Protein AF-A0A1F6FN64-F1 (afdb_monomer)

Secondary structure (DSSP, 8-state):
--S---------PPPHHHHHHHHHHHHS--SHHHHHHHHHHT-HHHHHHHHHHHHHTGGG-HHHHTTHHHHHHHHHHHHHHHHHHHHHS--SHHHHHHHHHTT-HHHHHHHHHHHHHTGGG-TTS-HHHHHHHHHHHHHHT-

Sequence (142 aa):
MSEKEQKENIENTPTKETARQELKEKFGIEDTSAFRVALQSGDIDKCEKWLQYIINNKEQFPQYQSTWDNWLKDRKQEISQQELFKKFGMRKTADFCQTLEKGKVKEAKEWLQYILDNRDQFPQYNDNWFKDRQRELEQAQK

Structure (mmCIF, N/CA/C/O backbone):
data_AF-A0A1F6FN64-F1
#
_entry.id   AF-A0A1F6FN64-F1
#
loop_
_atom_site.group_PDB
_atom_site.id
_atom_site.type_symbol
_atom_site.label_atom_id
_atom_site.label_alt_id
_atom_site.label_comp_id
_atom_site.label_asym_id
_atom_site.label_entity_id
_atom_site.label_seq_id
_atom_site.pdbx_PDB_ins_code
_atom_site.Cartn_x
_atom_site.Cartn_y
_atom_site.Cartn_z
_atom_site.occupancy
_atom_site.B_iso_or_equiv
_atom_site.auth_seq_id
_atom_site.auth_comp_id
_atom_site.auth_asym_id
_atom_site.auth_atom_id
_atom_site.pdbx_PDB_model_num
ATOM 1 N N . MET A 1 1 ? 17.230 -9.293 -58.372 1.00 48.81 1 MET A N 1
ATOM 2 C CA . MET A 1 1 ? 16.711 -10.067 -57.228 1.00 48.81 1 MET A CA 1
ATOM 3 C C . MET A 1 1 ? 17.917 -10.482 -56.411 1.00 48.81 1 MET A C 1
ATOM 5 O O . MET A 1 1 ? 18.706 -11.266 -56.917 1.00 48.81 1 MET A O 1
ATOM 9 N N . SER A 1 2 ? 18.138 -9.858 -55.253 1.00 44.94 2 SER A N 1
ATOM 10 C CA . SER A 1 2 ? 19.302 -10.136 -54.405 1.00 44.94 2 SER A CA 1
ATOM 11 C C . SER A 1 2 ? 18.839 -10.587 -53.030 1.00 44.94 2 SER A C 1
ATOM 13 O O . SER A 1 2 ? 18.085 -9.891 -52.359 1.00 44.94 2 SER A O 1
ATOM 15 N N . GLU A 1 3 ? 19.324 -11.765 -52.659 1.00 47.34 3 GLU A N 1
ATOM 16 C CA . GLU A 1 3 ? 19.180 -12.467 -51.387 1.00 47.34 3 GLU A CA 1
ATOM 17 C C . GLU A 1 3 ? 19.749 -11.654 -50.211 1.00 47.34 3 GLU A C 1
ATOM 19 O O . GLU A 1 3 ? 20.854 -11.911 -49.736 1.00 47.34 3 GLU A O 1
ATOM 24 N N . LYS A 1 4 ? 19.016 -10.642 -49.736 1.00 47.38 4 LYS A N 1
ATOM 25 C CA . LYS A 1 4 ? 19.332 -9.947 -48.471 1.00 47.38 4 LYS A CA 1
ATOM 26 C C . LYS A 1 4 ? 18.136 -9.736 -47.544 1.00 47.38 4 LYS A C 1
ATOM 28 O O . LYS A 1 4 ? 18.256 -9.036 -46.548 1.00 47.38 4 LYS A O 1
ATOM 33 N N . GLU A 1 5 ? 17.011 -10.387 -47.811 1.00 46.00 5 GLU A N 1
ATOM 34 C CA . GLU A 1 5 ? 15.901 -10.479 -46.861 1.00 46.00 5 GLU A CA 1
ATOM 35 C C . GLU A 1 5 ? 15.938 -11.838 -46.174 1.00 46.00 5 GLU A C 1
ATOM 37 O O . GLU A 1 5 ? 15.170 -12.735 -46.503 1.00 46.00 5 GLU A O 1
ATOM 42 N N . GLN A 1 6 ? 16.870 -12.016 -45.239 1.00 45.84 6 GLN A N 1
ATOM 43 C CA . GLN A 1 6 ? 16.718 -13.024 -44.195 1.00 45.84 6 GLN A CA 1
ATOM 44 C C . GLN A 1 6 ? 17.687 -12.765 -43.038 1.00 45.84 6 GLN A C 1
ATOM 46 O O . GLN A 1 6 ? 18.901 -12.822 -43.214 1.00 45.84 6 GLN A O 1
ATOM 51 N N . LYS A 1 7 ? 17.081 -12.619 -41.849 1.00 46.41 7 LYS A N 1
ATOM 52 C CA . LYS A 1 7 ? 17.641 -12.721 -40.489 1.00 46.41 7 LYS A CA 1
ATOM 53 C C . LYS A 1 7 ? 18.155 -11.431 -39.848 1.00 46.41 7 LYS A C 1
ATOM 55 O O . LYS A 1 7 ? 19.349 -11.196 -39.801 1.00 46.41 7 LYS A O 1
ATOM 60 N N . GLU A 1 8 ? 17.237 -10.728 -39.190 1.00 40.59 8 GLU A N 1
ATOM 61 C CA . GLU A 1 8 ? 17.458 -10.214 -37.829 1.00 40.59 8 GLU A CA 1
ATOM 62 C C . GLU A 1 8 ? 16.106 -10.163 -37.098 1.00 40.59 8 GLU A C 1
ATOM 64 O O . GLU A 1 8 ? 15.547 -9.117 -36.798 1.00 40.59 8 GLU A O 1
ATOM 69 N N . ASN A 1 9 ? 15.538 -11.343 -36.834 1.00 43.59 9 ASN A N 1
ATOM 70 C CA . ASN A 1 9 ? 14.594 -11.491 -35.731 1.00 43.59 9 ASN A CA 1
ATOM 71 C C . ASN A 1 9 ? 15.455 -11.753 -34.488 1.00 43.59 9 ASN A C 1
ATOM 73 O O . ASN A 1 9 ? 15.619 -12.897 -34.067 1.00 43.59 9 ASN A O 1
ATOM 77 N N . ILE A 1 10 ? 16.141 -10.715 -34.000 1.00 51.50 10 ILE A N 1
ATOM 78 C CA . ILE A 1 10 ? 16.761 -10.773 -32.677 1.00 51.50 10 ILE A CA 1
ATOM 79 C C . ILE A 1 10 ? 15.576 -10.810 -31.719 1.00 51.50 10 ILE A C 1
ATOM 81 O O . ILE A 1 10 ? 14.836 -9.832 -31.622 1.00 51.50 10 ILE A O 1
ATOM 85 N N . GLU A 1 11 ? 15.373 -11.937 -31.040 1.00 50.78 11 GLU A N 1
ATOM 86 C CA . GLU A 1 11 ? 14.617 -11.975 -29.791 1.00 50.78 11 GLU A CA 1
ATOM 87 C C . GLU A 1 11 ? 15.306 -11.009 -28.814 1.00 50.78 11 GLU A C 1
ATOM 89 O O . GLU A 1 11 ? 16.151 -11.393 -28.006 1.00 50.78 11 GLU A O 1
ATOM 94 N N . ASN A 1 12 ? 14.998 -9.715 -28.938 1.00 56.34 12 ASN A N 1
ATOM 95 C CA . ASN A 1 12 ? 15.432 -8.660 -28.037 1.00 56.34 12 ASN A CA 1
ATOM 96 C C . ASN A 1 12 ? 14.658 -8.855 -26.738 1.00 56.34 12 ASN A C 1
ATOM 98 O O . ASN A 1 12 ? 13.684 -8.161 -26.451 1.00 56.34 12 ASN A O 1
ATOM 102 N N . THR A 1 13 ? 15.072 -9.863 -25.975 1.00 62.22 13 THR A N 1
ATOM 103 C CA . THR A 1 13 ? 14.594 -10.067 -24.615 1.00 62.22 13 THR A CA 1
ATOM 104 C C . THR A 1 13 ? 14.909 -8.773 -23.865 1.00 62.22 13 THR A C 1
ATOM 106 O O . THR A 1 13 ? 16.085 -8.395 -23.809 1.00 62.22 13 THR A O 1
ATOM 109 N N . PRO A 1 14 ? 13.904 -8.044 -23.348 1.00 72.75 14 PRO A N 1
ATOM 110 C CA . PRO A 1 14 ? 14.133 -6.747 -22.728 1.00 72.75 14 PRO A CA 1
ATOM 111 C C . PRO A 1 14 ? 15.167 -6.881 -21.617 1.00 72.75 14 PRO A C 1
ATOM 113 O O . PRO A 1 14 ? 15.052 -7.738 -20.742 1.00 72.75 14 PRO A O 1
ATOM 116 N N . THR A 1 15 ? 16.207 -6.054 -21.650 1.00 87.62 15 THR A N 1
ATOM 117 C CA . THR A 1 15 ? 17.192 -6.036 -20.569 1.00 87.62 15 THR A CA 1
ATOM 118 C C . THR A 1 15 ? 16.604 -5.323 -19.351 1.00 87.62 15 THR A C 1
ATOM 120 O O . THR A 1 15 ? 15.699 -4.491 -19.460 1.00 87.62 15 THR A O 1
ATOM 123 N N . LYS A 1 16 ? 17.160 -5.591 -18.165 1.00 89.38 16 LYS A N 1
ATOM 124 C CA . LYS A 1 16 ? 16.780 -4.853 -16.948 1.00 89.38 16 LYS A CA 1
ATOM 125 C C . LYS A 1 16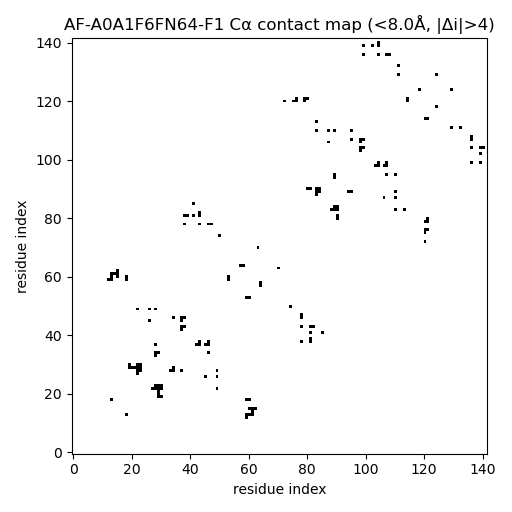 ? 16.980 -3.341 -17.106 1.00 89.38 16 LYS A C 1
ATOM 127 O O . LYS A 1 16 ? 16.226 -2.569 -16.527 1.00 89.38 16 LYS A O 1
ATOM 132 N N . GLU A 1 17 ? 17.996 -2.925 -17.858 1.00 90.94 17 GLU A N 1
ATOM 133 C CA . GLU A 1 17 ? 18.320 -1.514 -18.080 1.00 90.94 17 GLU A CA 1
ATOM 134 C C . GLU A 1 17 ? 17.284 -0.834 -18.977 1.00 90.94 17 GLU A C 1
ATOM 136 O O . GLU A 1 17 ? 16.725 0.192 -18.594 1.00 90.94 17 GLU A O 1
ATOM 141 N N . THR A 1 18 ? 16.937 -1.459 -20.105 1.00 92.38 18 THR A N 1
ATOM 142 C CA . THR A 1 18 ? 15.908 -0.942 -21.021 1.00 92.38 18 THR A CA 1
ATOM 143 C C . THR A 1 18 ? 14.539 -0.868 -20.344 1.00 92.38 18 THR A C 1
ATOM 145 O O . THR A 1 18 ? 13.848 0.139 -20.472 1.00 92.38 18 THR A O 1
ATOM 148 N N . ALA A 1 19 ? 14.179 -1.877 -19.542 1.00 92.06 19 ALA A N 1
ATOM 149 C CA . ALA A 1 19 ? 12.924 -1.888 -18.792 1.00 92.06 19 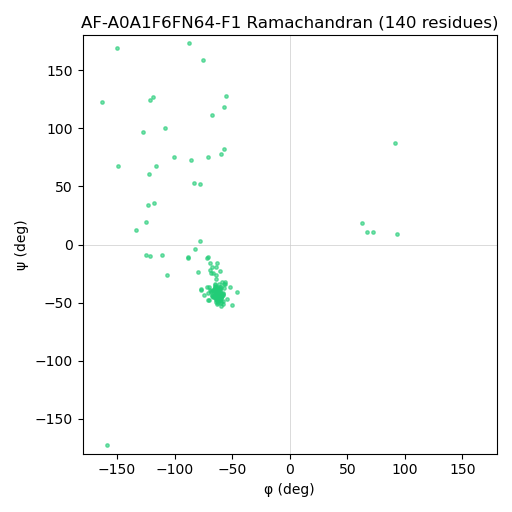ALA A CA 1
ATOM 150 C C . ALA A 1 19 ? 12.861 -0.774 -17.726 1.00 92.06 19 ALA A C 1
ATOM 152 O O . ALA A 1 19 ? 11.817 -0.158 -17.522 1.00 92.06 19 ALA A O 1
ATOM 153 N N . ARG A 1 20 ? 13.977 -0.480 -17.043 1.00 94.19 20 ARG A N 1
ATOM 154 C CA . ARG A 1 20 ? 14.060 0.635 -16.079 1.00 94.19 20 ARG A CA 1
ATOM 155 C C . ARG A 1 20 ? 13.939 1.994 -16.761 1.00 94.19 20 ARG A C 1
ATOM 157 O O . ARG A 1 20 ? 13.207 2.851 -16.264 1.00 94.19 20 ARG A O 1
ATOM 164 N N . GLN A 1 21 ? 14.632 2.180 -17.884 1.00 94.62 21 GLN A N 1
ATOM 165 C CA . GLN A 1 21 ? 14.567 3.419 -18.659 1.00 94.62 21 GLN A CA 1
ATOM 166 C C . GLN A 1 21 ? 13.138 3.686 -19.139 1.00 94.62 21 GLN A C 1
ATOM 168 O O . GLN A 1 21 ? 12.630 4.789 -18.968 1.00 94.62 21 GLN A O 1
ATOM 173 N N . GLU A 1 22 ? 12.446 2.660 -19.629 1.00 94.88 22 GLU A N 1
ATOM 174 C CA . GLU A 1 22 ? 11.053 2.783 -20.051 1.00 94.88 22 GLU A CA 1
ATOM 175 C C . GLU A 1 22 ? 10.127 3.226 -18.905 1.00 94.88 22 GLU A C 1
ATOM 177 O O . GLU A 1 22 ? 9.303 4.130 -19.072 1.00 94.88 22 GLU A O 1
ATOM 182 N N . LEU A 1 23 ? 10.271 2.634 -17.713 1.00 96.19 23 LEU A N 1
ATOM 183 C CA . LEU A 1 23 ? 9.484 3.040 -16.544 1.00 96.19 23 LEU A CA 1
ATOM 184 C C . LEU A 1 23 ? 9.795 4.483 -16.114 1.00 96.19 23 LEU A C 1
ATOM 186 O O . LEU A 1 23 ? 8.891 5.231 -15.724 1.00 96.19 23 LEU A O 1
ATOM 190 N N . LYS A 1 24 ? 11.060 4.899 -16.225 1.00 96.38 24 LYS A N 1
ATOM 191 C CA . LYS A 1 24 ? 11.489 6.277 -15.976 1.00 96.38 24 LYS A CA 1
ATOM 192 C C . LYS A 1 24 ? 10.886 7.258 -16.976 1.00 96.38 24 LYS A C 1
ATOM 194 O O . LYS A 1 24 ? 10.431 8.319 -16.571 1.00 96.38 24 LYS A O 1
ATOM 199 N N . GLU A 1 25 ? 10.847 6.924 -18.256 1.00 96.25 25 GLU A N 1
ATOM 200 C CA . GLU A 1 25 ? 10.303 7.809 -19.290 1.00 96.25 25 GLU A CA 1
ATOM 201 C C . GLU A 1 25 ? 8.782 7.936 -19.189 1.00 96.25 25 GLU A C 1
ATOM 203 O O . GLU A 1 25 ? 8.245 9.039 -19.280 1.00 96.25 25 GLU A O 1
ATOM 208 N N . LYS A 1 26 ? 8.077 6.827 -18.936 1.00 96.12 26 LYS A N 1
ATOM 209 C CA . LYS A 1 26 ? 6.606 6.816 -18.862 1.00 96.12 26 LYS A CA 1
ATOM 210 C C . LYS A 1 26 ? 6.062 7.379 -17.560 1.00 96.12 26 LYS A C 1
ATOM 212 O O . LYS A 1 26 ? 5.032 8.049 -17.555 1.00 96.12 26 LYS A O 1
ATOM 217 N N . PHE A 1 27 ? 6.732 7.081 -16.451 1.00 96.94 27 PHE A N 1
ATOM 218 C CA . PHE A 1 27 ? 6.219 7.383 -15.121 1.00 96.94 27 PHE A CA 1
ATOM 219 C C . PHE A 1 27 ? 7.185 8.218 -14.290 1.00 96.94 27 PHE A C 1
ATOM 221 O O . PHE A 1 27 ? 6.815 8.639 -13.209 1.00 96.94 27 PHE A O 1
ATOM 228 N N . GLY A 1 28 ? 8.425 8.467 -14.699 1.00 96.44 28 GLY A N 1
ATOM 229 C CA . GLY A 1 28 ? 9.423 9.078 -13.808 1.00 96.44 28 GLY A CA 1
ATOM 230 C C . GLY A 1 28 ? 9.755 8.209 -12.588 1.00 96.44 28 GLY A C 1
ATOM 231 O O . GLY A 1 28 ? 10.241 8.732 -11.590 1.00 96.44 28 GLY A O 1
ATOM 232 N N . ILE A 1 29 ? 9.450 6.907 -12.640 1.00 97.25 29 ILE A N 1
ATOM 233 C CA . ILE A 1 29 ? 9.672 5.935 -11.565 1.00 97.25 29 ILE A CA 1
ATOM 234 C C . ILE A 1 29 ? 10.454 4.774 -12.173 1.00 97.25 29 ILE A C 1
ATOM 236 O O . ILE A 1 29 ? 9.874 3.901 -12.804 1.00 97.25 29 ILE A O 1
ATOM 240 N N . GLU A 1 30 ? 11.774 4.771 -12.020 1.00 95.06 30 GLU A N 1
ATOM 241 C CA . GLU A 1 30 ? 12.634 3.797 -12.710 1.00 95.06 30 GLU A CA 1
ATOM 242 C C . GLU A 1 30 ? 12.669 2.418 -12.035 1.00 95.06 30 GLU A C 1
ATOM 244 O O . GLU A 1 30 ? 12.952 1.410 -12.680 1.00 95.06 30 GLU A O 1
ATOM 249 N N . ASP A 1 31 ? 12.374 2.346 -10.736 1.00 94.81 31 ASP A N 1
ATOM 250 C CA . ASP A 1 31 ? 12.377 1.102 -9.973 1.00 94.81 31 ASP A CA 1
ATOM 251 C C . ASP A 1 31 ? 11.540 1.174 -8.682 1.00 94.81 31 ASP A C 1
ATOM 253 O O . ASP A 1 31 ? 10.829 2.140 -8.407 1.00 94.81 31 ASP A O 1
ATOM 257 N N . THR A 1 32 ? 11.632 0.120 -7.865 1.00 95.94 32 THR A N 1
ATOM 258 C CA . THR A 1 32 ? 10.925 0.003 -6.584 1.00 95.94 32 THR A CA 1
ATOM 259 C C . THR A 1 32 ? 11.358 1.045 -5.544 1.00 95.94 32 THR A C 1
ATOM 261 O O . THR A 1 32 ? 10.548 1.434 -4.704 1.00 95.94 32 THR A O 1
ATOM 264 N N . SER A 1 33 ? 12.604 1.517 -5.576 1.00 96.31 33 SER A N 1
ATOM 265 C CA . SER A 1 33 ? 13.063 2.564 -4.659 1.00 96.31 33 SER A CA 1
ATOM 266 C C . SER A 1 33 ? 12.410 3.895 -5.021 1.00 96.31 33 SER A C 1
ATOM 268 O O . SER A 1 33 ? 11.812 4.535 -4.156 1.00 96.31 33 SER A O 1
ATOM 270 N N . ALA A 1 34 ? 12.427 4.261 -6.307 1.00 97.06 34 ALA A N 1
ATOM 271 C CA . ALA A 1 34 ? 11.726 5.443 -6.807 1.00 97.06 34 ALA A CA 1
ATOM 272 C C . ALA A 1 34 ? 10.207 5.356 -6.568 1.00 97.06 34 ALA A C 1
ATOM 274 O O . ALA A 1 34 ? 9.577 6.350 -6.212 1.00 97.06 34 ALA A O 1
ATOM 275 N N . PHE A 1 35 ? 9.625 4.158 -6.689 1.00 98.00 35 PHE A N 1
ATOM 276 C CA . PHE A 1 35 ? 8.209 3.914 -6.408 1.00 98.00 35 PHE A CA 1
ATOM 277 C C . PHE A 1 35 ? 7.856 4.257 -4.959 1.00 98.00 35 PHE A C 1
ATOM 279 O O . PHE A 1 35 ? 6.873 4.949 -4.715 1.00 98.00 35 PHE A O 1
ATOM 286 N N . ARG A 1 36 ? 8.671 3.818 -3.993 1.00 97.00 36 ARG A N 1
ATOM 287 C CA . ARG A 1 36 ? 8.445 4.107 -2.568 1.00 97.00 36 ARG A CA 1
ATOM 288 C C . ARG A 1 36 ? 8.562 5.594 -2.257 1.00 97.00 36 ARG A C 1
ATOM 290 O O . ARG A 1 36 ? 7.793 6.089 -1.439 1.00 97.00 36 ARG A O 1
ATOM 297 N N . VAL A 1 37 ? 9.483 6.301 -2.916 1.00 97.00 37 VAL A N 1
ATOM 298 C CA . VAL A 1 37 ? 9.603 7.762 -2.790 1.00 97.00 37 VAL A CA 1
ATOM 299 C C . VAL A 1 37 ? 8.338 8.447 -3.308 1.00 97.00 37 VAL A C 1
ATOM 301 O O . VAL A 1 37 ? 7.727 9.213 -2.570 1.00 97.00 37 VAL A O 1
ATOM 304 N N . ALA A 1 38 ? 7.889 8.115 -4.523 1.00 96.75 38 ALA A N 1
ATOM 305 C CA . ALA A 1 38 ? 6.660 8.669 -5.096 1.00 96.75 38 ALA A CA 1
ATOM 306 C C . ALA A 1 38 ? 5.430 8.383 -4.213 1.00 96.75 38 ALA A C 1
ATOM 308 O O . ALA A 1 38 ? 4.617 9.270 -3.946 1.00 96.75 38 ALA A O 1
ATOM 309 N N . LEU A 1 39 ? 5.339 7.165 -3.675 1.00 96.00 39 LEU A N 1
ATOM 310 C CA . LEU A 1 39 ? 4.255 6.766 -2.786 1.00 96.00 39 LEU A CA 1
ATOM 311 C C . LEU A 1 39 ? 4.250 7.577 -1.480 1.00 96.00 39 LEU A C 1
ATOM 313 O O . LEU A 1 39 ? 3.197 8.040 -1.042 1.00 96.00 39 LEU A O 1
ATOM 317 N N . GLN A 1 40 ? 5.423 7.802 -0.879 1.00 92.56 40 GLN A N 1
ATOM 318 C CA . GLN A 1 40 ? 5.573 8.639 0.318 1.00 92.56 40 GLN A CA 1
ATOM 319 C C . GLN A 1 40 ? 5.227 10.109 0.057 1.00 92.56 40 GLN A C 1
ATOM 321 O O . GLN A 1 40 ? 4.665 10.758 0.940 1.00 92.56 40 GLN A O 1
ATOM 326 N N . SER A 1 41 ? 5.509 10.613 -1.146 1.00 93.00 41 SER A N 1
ATOM 327 C CA . SER A 1 41 ? 5.111 11.953 -1.594 1.00 93.00 41 SER A CA 1
ATOM 328 C C . SER A 1 41 ? 3.605 12.092 -1.850 1.00 93.00 41 SER A C 1
ATOM 330 O O . SER A 1 41 ? 3.119 13.211 -1.986 1.00 93.00 41 SER A O 1
ATOM 332 N N . GLY A 1 42 ? 2.853 10.985 -1.857 1.00 91.31 42 GLY A N 1
ATOM 333 C CA . GLY A 1 42 ? 1.401 10.981 -2.040 1.00 91.31 42 GLY A CA 1
ATOM 334 C C . GLY A 1 42 ? 0.938 10.787 -3.486 1.00 91.31 4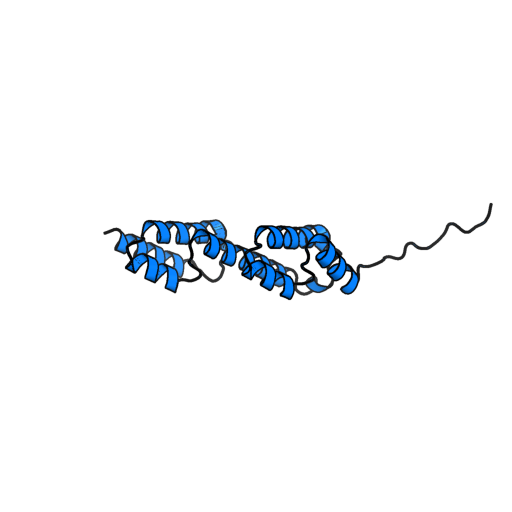2 GLY A C 1
ATOM 335 O O . GLY A 1 42 ? -0.267 10.875 -3.735 1.00 91.31 42 GLY A O 1
ATOM 336 N N . ASP A 1 43 ? 1.847 10.459 -4.410 1.00 95.50 43 ASP A N 1
ATOM 337 C CA . ASP A 1 43 ? 1.558 10.217 -5.832 1.00 95.50 43 ASP A CA 1
ATOM 338 C C . ASP A 1 43 ? 0.946 8.816 -6.068 1.00 95.50 43 ASP A C 1
ATOM 340 O O . ASP A 1 43 ? 1.425 8.033 -6.891 1.00 95.50 43 ASP A O 1
ATOM 344 N N . ILE A 1 44 ? -0.118 8.473 -5.334 1.00 95.31 44 ILE A N 1
ATOM 345 C CA . ILE A 1 44 ? -0.726 7.129 -5.335 1.00 95.31 44 ILE A CA 1
ATOM 346 C C . ILE A 1 44 ? -1.182 6.721 -6.743 1.00 95.31 44 ILE A C 1
ATOM 348 O O . ILE A 1 44 ? -0.741 5.689 -7.240 1.00 95.31 44 ILE A O 1
ATOM 352 N N . ASP A 1 45 ? -1.958 7.561 -7.435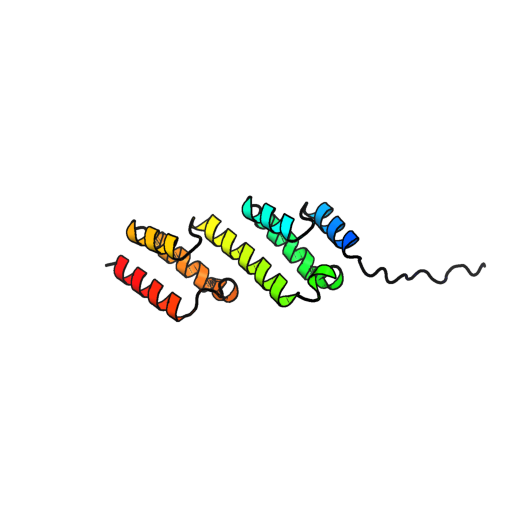 1.00 95.94 45 ASP A N 1
ATOM 353 C CA . ASP A 1 45 ? -2.481 7.277 -8.783 1.00 95.94 45 ASP A CA 1
ATOM 354 C C . ASP A 1 45 ? -1.360 6.958 -9.791 1.00 95.94 45 ASP A C 1
ATOM 356 O O . ASP A 1 45 ? -1.518 6.189 -10.743 1.00 95.94 45 ASP A O 1
ATOM 360 N N . LYS A 1 46 ? -0.195 7.583 -9.602 1.00 96.50 46 LYS A N 1
ATOM 361 C CA . LYS A 1 46 ? 0.989 7.384 -10.437 1.00 96.50 46 LYS A CA 1
ATOM 362 C C . LYS A 1 46 ? 1.654 6.043 -10.127 1.00 96.50 46 LYS A C 1
ATOM 364 O O . LYS A 1 46 ? 2.011 5.316 -11.054 1.00 96.50 46 LYS A O 1
ATOM 369 N N . CYS A 1 47 ? 1.770 5.701 -8.845 1.00 97.75 47 CYS A N 1
ATOM 370 C CA . CYS A 1 47 ? 2.221 4.395 -8.370 1.00 97.75 47 CYS A CA 1
ATOM 371 C C . CYS A 1 47 ? 1.306 3.257 -8.855 1.00 97.75 47 CYS A C 1
ATOM 373 O O . CYS A 1 47 ? 1.808 2.219 -9.285 1.00 97.75 47 CYS A O 1
ATOM 375 N N . GLU A 1 48 ? -0.013 3.456 -8.862 1.00 97.31 48 GLU A N 1
ATOM 376 C CA . GLU A 1 48 ? -0.973 2.483 -9.394 1.00 97.31 48 GLU A CA 1
ATOM 377 C C . GLU A 1 48 ? -0.786 2.261 -10.893 1.00 97.31 48 GLU A C 1
ATOM 379 O O . GLU A 1 48 ? -0.660 1.119 -11.334 1.00 97.31 48 GLU A O 1
ATOM 384 N N . LYS A 1 49 ? -0.705 3.339 -11.683 1.00 98.06 49 LYS A N 1
ATOM 385 C CA . LYS A 1 49 ? -0.462 3.249 -13.132 1.00 98.06 49 LYS A CA 1
ATOM 386 C C . LYS A 1 49 ? 0.857 2.549 -13.444 1.00 98.06 49 LYS A C 1
ATOM 388 O O . LYS A 1 49 ? 0.897 1.701 -14.332 1.00 98.06 49 LYS A O 1
ATOM 393 N N . TRP A 1 50 ? 1.909 2.868 -12.694 1.00 98.19 50 TRP A N 1
ATOM 394 C CA . TRP A 1 50 ? 3.209 2.212 -12.805 1.00 98.19 50 TRP A CA 1
ATOM 395 C C . TRP A 1 50 ? 3.116 0.709 -12.514 1.00 98.19 50 TRP A C 1
ATOM 397 O O . TRP A 1 50 ? 3.596 -0.110 -13.298 1.00 98.19 50 TRP A O 1
ATOM 407 N N . LEU A 1 51 ? 2.438 0.328 -11.425 1.00 97.94 51 LEU A N 1
ATOM 408 C CA . LEU A 1 51 ? 2.272 -1.073 -11.046 1.00 97.94 51 LEU A CA 1
ATOM 409 C C . LEU A 1 51 ? 1.431 -1.839 -12.076 1.00 97.94 51 LEU A C 1
ATOM 411 O O . LEU A 1 51 ? 1.816 -2.931 -12.490 1.00 97.94 51 LEU A O 1
ATOM 415 N N . GLN A 1 52 ? 0.318 -1.259 -12.531 1.00 98.12 52 GLN A N 1
ATOM 416 C CA . GLN A 1 52 ? -0.540 -1.849 -13.561 1.00 98.12 52 GLN A CA 1
ATOM 417 C C . GLN A 1 52 ? 0.196 -2.026 -14.887 1.00 98.12 52 GLN A C 1
ATOM 419 O O . GLN A 1 52 ? 0.038 -3.051 -15.548 1.00 98.12 52 GLN A O 1
ATOM 424 N N . TYR A 1 53 ? 1.052 -1.073 -15.259 1.00 97.81 53 TYR A N 1
ATOM 425 C CA . TYR A 1 53 ? 1.879 -1.205 -16.451 1.00 97.81 53 TYR A CA 1
ATOM 426 C C . TYR A 1 53 ? 2.797 -2.428 -16.379 1.00 97.81 53 TYR A C 1
ATOM 428 O O . TYR A 1 53 ? 2.879 -3.196 -17.337 1.00 97.81 53 TYR A O 1
ATOM 436 N N . ILE A 1 54 ? 3.439 -2.643 -15.229 1.00 97.12 54 ILE A N 1
ATOM 437 C CA . ILE A 1 54 ? 4.315 -3.798 -15.010 1.00 97.12 54 ILE A CA 1
ATOM 438 C C . ILE A 1 54 ? 3.524 -5.107 -15.011 1.00 97.12 54 ILE A C 1
ATOM 440 O O . ILE A 1 54 ? 3.983 -6.084 -15.595 1.00 97.12 54 ILE A O 1
ATOM 444 N N . ILE A 1 55 ? 2.328 -5.137 -14.414 1.00 97.06 55 ILE A N 1
ATOM 445 C CA . ILE A 1 55 ? 1.433 -6.307 -14.447 1.00 97.06 55 ILE A CA 1
ATOM 446 C C . ILE A 1 55 ? 1.069 -6.672 -15.889 1.00 97.06 55 ILE A C 1
ATOM 448 O O . ILE A 1 55 ? 1.209 -7.831 -16.280 1.00 97.06 55 ILE A O 1
ATOM 452 N N . ASN A 1 56 ? 0.659 -5.684 -16.685 1.00 97.19 56 ASN A N 1
ATOM 453 C CA . ASN A 1 56 ? 0.224 -5.889 -18.067 1.00 97.19 56 ASN A CA 1
ATOM 454 C C . ASN A 1 56 ? 1.370 -6.289 -19.008 1.00 97.19 56 ASN A C 1
ATOM 456 O O . ASN A 1 56 ? 1.118 -6.881 -20.051 1.00 97.19 56 ASN A O 1
ATOM 460 N N . ASN A 1 57 ? 2.618 -5.991 -18.640 1.00 95.38 57 ASN A N 1
ATOM 461 C CA . ASN A 1 57 ? 3.808 -6.270 -19.444 1.00 95.38 57 ASN A CA 1
ATOM 462 C C . ASN A 1 57 ? 4.820 -7.133 -18.672 1.00 95.38 57 ASN A C 1
ATOM 464 O O . ASN A 1 57 ? 6.026 -6.969 -18.836 1.00 95.38 57 ASN A O 1
ATOM 468 N N . LYS A 1 58 ? 4.345 -8.050 -17.816 1.00 93.00 58 LYS A N 1
ATOM 469 C CA . LYS A 1 58 ? 5.165 -8.856 -16.886 1.00 93.00 58 LYS A CA 1
ATOM 470 C C . LYS A 1 58 ? 6.425 -9.460 -17.522 1.00 93.00 58 LYS A C 1
ATOM 472 O O . LYS A 1 58 ? 7.488 -9.478 -16.902 1.00 93.00 58 LYS A O 1
ATOM 477 N N . GLU A 1 59 ? 6.316 -9.960 -18.750 1.00 91.56 59 GLU A N 1
ATOM 478 C CA . GLU A 1 59 ? 7.423 -10.602 -19.473 1.00 91.56 59 GLU A CA 1
ATOM 479 C C . GLU A 1 59 ? 8.560 -9.628 -19.821 1.00 91.56 59 GLU A C 1
ATOM 481 O O . GLU A 1 59 ? 9.713 -10.040 -19.902 1.00 91.56 59 GLU A O 1
ATOM 486 N N . GLN A 1 60 ? 8.266 -8.328 -19.923 1.00 92.69 60 GLN A N 1
ATOM 487 C CA . GLN A 1 60 ? 9.235 -7.272 -20.231 1.00 92.69 60 GLN A CA 1
ATOM 488 C C . GLN A 1 60 ? 10.022 -6.790 -19.004 1.00 92.69 60 GLN A C 1
ATOM 490 O O . GLN A 1 60 ? 10.935 -5.977 -19.132 1.00 92.69 60 GLN A O 1
ATOM 495 N N . PHE A 1 61 ? 9.701 -7.303 -17.811 1.00 92.69 61 PHE A N 1
ATOM 496 C CA . PHE A 1 61 ? 10.314 -6.897 -16.547 1.00 92.69 61 PHE A CA 1
ATOM 497 C C . PHE A 1 61 ? 11.082 -8.049 -15.880 1.00 92.69 61 PHE A C 1
ATOM 499 O O . PHE A 1 61 ? 10.699 -8.514 -14.797 1.00 92.69 61 PHE A O 1
ATOM 506 N N . PRO A 1 62 ? 12.202 -8.514 -16.472 1.00 91.88 62 PRO A N 1
ATOM 507 C CA . PRO A 1 62 ? 12.966 -9.653 -15.954 1.00 91.88 62 PRO A CA 1
ATOM 508 C C . PRO A 1 62 ? 13.504 -9.430 -14.534 1.00 91.88 62 PRO A C 1
ATOM 510 O O . PRO A 1 62 ? 13.763 -10.387 -13.808 1.00 91.88 62 PRO A O 1
ATOM 513 N N . GLN A 1 63 ? 13.661 -8.177 -14.094 1.00 91.06 63 GLN A N 1
ATOM 514 C CA . GLN A 1 63 ? 14.088 -7.845 -12.734 1.00 91.06 63 GLN A CA 1
ATOM 515 C C . GLN A 1 63 ? 13.104 -8.276 -11.637 1.00 91.06 63 GLN A C 1
ATOM 517 O O . GLN A 1 63 ? 13.529 -8.381 -10.488 1.00 91.06 63 GLN A O 1
ATOM 522 N N . TYR A 1 64 ? 11.831 -8.526 -11.963 1.00 93.94 64 TYR A N 1
ATOM 523 C CA . TYR A 1 64 ? 10.804 -8.903 -10.983 1.00 93.94 64 TYR A CA 1
ATOM 524 C C . TYR A 1 64 ? 10.341 -10.354 -11.119 1.00 93.94 64 TYR A C 1
ATOM 526 O O . TYR A 1 64 ? 9.620 -10.840 -10.255 1.00 93.94 64 TYR A O 1
ATOM 534 N N . GLN A 1 65 ? 10.742 -11.069 -12.174 1.00 92.25 65 GLN A N 1
ATOM 535 C CA . GLN A 1 65 ? 10.190 -12.391 -12.482 1.00 92.25 65 GLN A CA 1
ATOM 536 C C . GLN A 1 65 ? 10.457 -13.432 -11.389 1.00 92.25 65 GLN A C 1
ATOM 538 O O . GLN A 1 65 ? 9.540 -14.153 -11.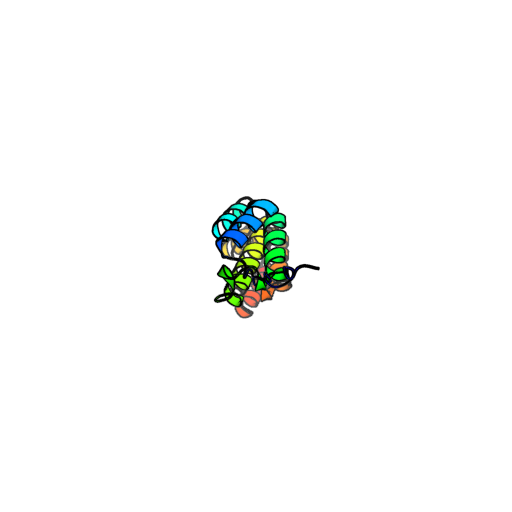004 1.00 92.25 65 GLN A O 1
ATOM 543 N N . SER A 1 66 ? 11.678 -13.484 -10.847 1.00 94.38 66 SER A N 1
ATOM 544 C CA . SER A 1 66 ? 12.055 -14.476 -9.828 1.00 94.38 66 SER A CA 1
ATOM 545 C C . SER A 1 66 ? 11.349 -14.286 -8.484 1.00 94.38 66 SER A C 1
ATOM 547 O O . SER A 1 66 ? 11.296 -15.213 -7.681 1.00 94.38 66 SER A O 1
ATOM 549 N N . THR A 1 67 ? 10.812 -13.094 -8.226 1.00 96.19 67 THR A N 1
ATOM 550 C CA . THR A 1 67 ? 10.142 -12.735 -6.971 1.00 96.19 67 THR A CA 1
ATOM 551 C C . THR A 1 67 ? 8.726 -12.223 -7.202 1.00 96.19 67 THR A C 1
ATOM 553 O O . THR A 1 67 ? 8.169 -11.583 -6.315 1.00 96.19 67 THR A O 1
ATOM 556 N N . TRP A 1 68 ? 8.134 -12.514 -8.368 1.00 95.94 68 TRP A N 1
ATOM 557 C CA . TRP A 1 68 ? 6.934 -11.843 -8.869 1.00 95.94 68 TRP A CA 1
ATOM 558 C C . TRP A 1 68 ? 5.794 -11.783 -7.857 1.00 95.94 68 TRP A C 1
ATOM 560 O O . TRP A 1 68 ? 5.281 -10.701 -7.590 1.00 95.94 68 TRP A O 1
ATOM 570 N N . ASP A 1 69 ? 5.418 -12.920 -7.270 1.00 95.19 69 ASP A N 1
ATOM 571 C CA . ASP A 1 69 ? 4.251 -12.989 -6.388 1.00 95.19 69 ASP A CA 1
ATOM 572 C C . ASP A 1 69 ? 4.457 -12.181 -5.103 1.00 95.19 69 ASP A C 1
ATOM 574 O O . ASP A 1 69 ? 3.596 -11.386 -4.722 1.00 95.19 69 ASP A O 1
ATOM 578 N N . ASN A 1 70 ? 5.627 -12.315 -4.471 1.00 95.25 70 ASN A N 1
ATOM 579 C CA . ASN A 1 70 ? 5.972 -11.545 -3.274 1.00 95.25 70 ASN A CA 1
ATOM 580 C C . ASN A 1 70 ? 6.134 -10.058 -3.602 1.00 95.25 70 ASN A C 1
ATOM 582 O O . ASN A 1 70 ? 5.605 -9.207 -2.897 1.00 95.25 70 ASN A O 1
ATOM 586 N N . TRP A 1 71 ? 6.809 -9.738 -4.707 1.00 96.38 71 TRP A N 1
ATOM 587 C CA . TRP A 1 71 ? 7.012 -8.364 -5.150 1.00 96.38 71 TRP A CA 1
ATOM 588 C C . TRP A 1 71 ? 5.680 -7.669 -5.440 1.00 96.38 71 TRP A C 1
ATOM 590 O O . TRP A 1 71 ? 5.455 -6.560 -4.961 1.00 96.38 71 TRP A O 1
ATOM 600 N N . LEU A 1 72 ? 4.777 -8.325 -6.172 1.00 96.06 72 LEU A N 1
ATOM 601 C CA . LEU A 1 72 ? 3.462 -7.788 -6.508 1.00 96.06 72 LEU A CA 1
ATOM 602 C C . LEU A 1 72 ? 2.605 -7.604 -5.254 1.00 96.06 72 LEU A C 1
ATOM 604 O O . LEU A 1 72 ? 1.960 -6.565 -5.100 1.00 96.06 72 LEU A O 1
ATOM 608 N N . LYS A 1 73 ? 2.618 -8.593 -4.354 1.00 94.31 73 LYS A N 1
ATOM 609 C CA . LYS A 1 73 ? 1.925 -8.513 -3.067 1.00 94.31 73 LYS A CA 1
ATOM 610 C C . LYS A 1 73 ? 2.409 -7.312 -2.254 1.00 94.31 73 LYS A C 1
ATOM 612 O O . LYS A 1 73 ? 1.579 -6.521 -1.813 1.00 94.31 73 LYS A O 1
ATOM 617 N N . ASP A 1 74 ? 3.722 -7.134 -2.129 1.00 95.19 74 ASP A N 1
ATOM 618 C CA . ASP A 1 74 ? 4.310 -6.011 -1.397 1.00 95.19 74 ASP A CA 1
ATOM 619 C C . ASP A 1 74 ? 3.906 -4.662 -2.005 1.00 95.19 74 ASP A C 1
ATOM 621 O O . ASP A 1 74 ? 3.528 -3.752 -1.273 1.00 95.19 74 ASP A O 1
ATOM 625 N N . ARG A 1 75 ? 3.956 -4.515 -3.340 1.00 96.44 75 ARG A N 1
ATOM 626 C CA . ARG A 1 75 ? 3.592 -3.250 -4.009 1.00 96.44 75 ARG A CA 1
ATOM 627 C C . ARG A 1 75 ? 2.115 -2.905 -3.824 1.00 96.44 75 ARG A C 1
ATOM 629 O O . ARG A 1 75 ? 1.801 -1.743 -3.578 1.00 96.44 75 ARG A O 1
ATOM 636 N N . LYS A 1 76 ? 1.220 -3.896 -3.915 1.00 95.25 76 LYS A N 1
ATOM 637 C CA . LYS A 1 76 ? -0.211 -3.699 -3.637 1.00 95.25 76 LYS A CA 1
ATOM 638 C C . LYS A 1 76 ? -0.422 -3.272 -2.189 1.00 95.25 76 LYS A C 1
ATOM 640 O O . LYS A 1 76 ? -1.038 -2.245 -1.956 1.00 95.25 76 LYS A O 1
ATOM 645 N N . GLN A 1 77 ? 0.166 -3.998 -1.239 1.00 94.38 77 GLN A N 1
ATOM 646 C CA . GLN A 1 77 ? 0.055 -3.678 0.183 1.00 94.38 77 GLN A CA 1
ATOM 647 C C . GLN A 1 77 ? 0.594 -2.276 0.511 1.00 94.38 77 GLN A C 1
ATOM 649 O O . GLN A 1 77 ? -0.019 -1.552 1.292 1.00 94.38 77 GLN A O 1
ATOM 654 N N . GLU A 1 78 ? 1.723 -1.871 -0.076 1.00 95.75 78 GLU A N 1
ATOM 655 C CA . GLU A 1 78 ? 2.268 -0.521 0.095 1.00 95.75 78 GLU A CA 1
ATOM 656 C C . GLU A 1 78 ? 1.274 0.554 -0.387 1.00 95.75 78 GLU A C 1
ATOM 658 O O . GLU A 1 78 ? 1.036 1.515 0.348 1.00 95.75 78 GLU A O 1
ATOM 663 N N . ILE A 1 79 ? 0.648 0.374 -1.560 1.00 96.00 79 ILE A N 1
ATOM 664 C CA . ILE A 1 79 ? -0.387 1.288 -2.084 1.00 96.00 79 ILE A CA 1
ATOM 665 C C . ILE A 1 79 ? -1.566 1.379 -1.116 1.00 96.00 79 ILE A C 1
ATOM 667 O O . ILE A 1 79 ? -1.891 2.473 -0.659 1.00 96.00 79 ILE A O 1
ATOM 671 N N . SER A 1 80 ? -2.136 0.243 -0.718 1.00 94.50 80 SER A N 1
ATOM 672 C CA . SER A 1 80 ? -3.312 0.184 0.157 1.00 94.50 80 SER A CA 1
ATOM 673 C C . SER A 1 80 ? -3.070 0.836 1.514 1.00 94.50 80 SER A C 1
ATOM 675 O O . SER A 1 80 ? -3.939 1.516 2.056 1.00 94.50 80 SER A O 1
ATOM 677 N N . GLN A 1 81 ? -1.867 0.666 2.069 1.00 94.00 81 GLN A N 1
ATOM 678 C CA . GLN A 1 81 ? -1.467 1.314 3.318 1.00 94.00 81 GLN A CA 1
ATOM 679 C C . GLN A 1 81 ? -1.381 2.835 3.170 1.00 94.00 81 GLN A C 1
ATOM 681 O O . GLN A 1 81 ? -1.775 3.573 4.077 1.00 94.00 81 GLN A O 1
ATOM 686 N N . GLN A 1 82 ? -0.889 3.318 2.030 1.00 95.00 82 GLN A N 1
ATOM 687 C CA . GLN A 1 82 ? -0.823 4.748 1.760 1.00 95.00 82 GLN A CA 1
ATOM 688 C C . GLN A 1 82 ? -2.213 5.342 1.494 1.00 95.00 82 GLN A C 1
ATOM 690 O O . GLN A 1 82 ? -2.494 6.448 1.958 1.00 95.00 82 GLN A O 1
ATOM 695 N N . GLU A 1 83 ? -3.105 4.617 0.819 1.00 94.19 83 GLU A N 1
ATOM 696 C CA . GLU A 1 83 ? -4.505 5.016 0.635 1.00 94.19 83 GLU A CA 1
ATOM 697 C C . GLU A 1 83 ? -5.260 5.090 1.960 1.00 94.19 83 GLU A C 1
ATOM 699 O O . GLU A 1 83 ? -5.923 6.092 2.237 1.00 94.19 83 GLU A O 1
ATOM 704 N N . LEU A 1 84 ? -5.104 4.071 2.810 1.00 94.31 84 LEU A N 1
ATOM 705 C CA . LEU A 1 84 ? -5.663 4.039 4.159 1.00 94.31 84 LEU A CA 1
ATOM 706 C C . LEU A 1 84 ? -5.224 5.280 4.948 1.00 94.31 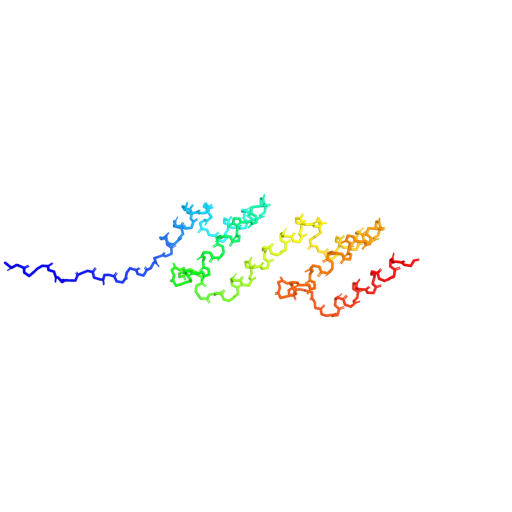84 LEU A C 1
ATOM 708 O O . LEU A 1 84 ? -6.050 5.981 5.538 1.00 94.31 84 LEU A O 1
ATOM 712 N N . PHE A 1 85 ? -3.930 5.605 4.898 1.00 94.12 85 PHE A N 1
ATOM 713 C CA . PHE A 1 85 ? -3.410 6.799 5.550 1.00 94.12 85 PHE A CA 1
ATOM 714 C C . PHE A 1 85 ? -3.955 8.094 4.941 1.00 94.12 85 PHE A C 1
ATOM 716 O O . PHE A 1 85 ? -4.364 8.982 5.683 1.00 94.12 85 PHE A O 1
ATOM 723 N N . LYS A 1 86 ? -3.993 8.217 3.610 1.00 92.50 86 LYS A N 1
ATOM 724 C CA . LYS A 1 86 ? -4.520 9.404 2.920 1.00 92.50 86 LYS A CA 1
ATOM 725 C C . LYS A 1 86 ? -5.994 9.642 3.252 1.00 92.50 86 LYS A C 1
ATOM 727 O O . LYS A 1 86 ? -6.400 10.788 3.418 1.00 92.50 86 LYS A O 1
ATOM 732 N N . LYS A 1 87 ? -6.784 8.571 3.358 1.00 93.00 87 LYS A N 1
ATOM 733 C CA . LYS A 1 87 ? -8.229 8.633 3.599 1.00 93.00 87 LYS A CA 1
ATOM 734 C C . LYS A 1 87 ? -8.580 8.940 5.053 1.00 93.00 87 LYS A C 1
ATOM 736 O O . LYS A 1 87 ? -9.521 9.688 5.294 1.00 93.00 87 LYS A O 1
ATOM 741 N N . PHE A 1 88 ? -7.840 8.377 6.007 1.00 95.00 88 PHE A N 1
ATOM 742 C CA . PHE A 1 88 ? -8.229 8.413 7.421 1.00 95.00 88 PHE A CA 1
ATOM 743 C C . PHE A 1 88 ? -7.215 9.081 8.354 1.00 95.00 88 PHE A C 1
ATOM 745 O O . PHE A 1 88 ? -7.497 9.260 9.535 1.00 95.00 88 PHE A O 1
ATOM 752 N N . GLY A 1 89 ? -6.009 9.392 7.879 1.00 93.44 89 GLY A N 1
ATOM 753 C CA . GLY A 1 89 ? -4.909 9.860 8.727 1.00 93.44 89 GLY A CA 1
ATOM 754 C C . GLY A 1 89 ? -4.375 8.800 9.700 1.00 93.44 89 GLY A C 1
ATOM 755 O O . GLY A 1 89 ? -3.585 9.129 10.581 1.00 93.44 89 GLY A O 1
ATOM 756 N N . MET A 1 90 ? -4.778 7.534 9.547 1.00 94.19 90 MET A N 1
ATOM 757 C CA . MET A 1 90 ? -4.436 6.419 10.436 1.00 94.19 90 MET A CA 1
ATOM 758 C C . MET A 1 90 ? -3.660 5.340 9.673 1.00 94.19 90 MET A C 1
ATOM 760 O O . MET A 1 90 ? -4.117 4.858 8.637 1.00 94.19 90 MET A O 1
ATOM 764 N N . ARG A 1 91 ? -2.492 4.945 10.192 1.00 87.75 91 ARG A N 1
ATOM 765 C CA . ARG A 1 91 ? -1.581 3.959 9.575 1.00 87.75 91 ARG A CA 1
ATOM 766 C C . ARG A 1 91 ? -1.580 2.610 10.278 1.00 87.75 91 ARG A C 1
ATOM 768 O O . ARG A 1 91 ? -1.194 1.606 9.688 1.00 87.75 91 ARG A O 1
ATOM 775 N N . LYS A 1 92 ? -1.903 2.593 11.569 1.00 91.81 92 LYS A N 1
ATOM 776 C CA . LYS A 1 92 ? -1.744 1.415 12.428 1.00 91.81 92 LYS A CA 1
ATOM 777 C C . LYS A 1 92 ? -2.774 1.391 13.546 1.00 91.81 92 LYS A C 1
ATOM 779 O O . LYS A 1 92 ? -3.413 2.390 13.855 1.00 91.81 92 LYS A O 1
ATOM 784 N N . THR A 1 93 ? -2.844 0.249 14.226 1.00 92.62 93 THR A N 1
ATOM 785 C CA . THR A 1 93 ? -3.726 0.018 15.377 1.00 92.62 93 THR A CA 1
ATOM 786 C C . THR A 1 93 ? -3.597 1.089 16.463 1.00 92.62 93 THR A C 1
ATOM 788 O O . THR A 1 93 ? -4.600 1.480 17.040 1.00 92.62 93 THR A O 1
ATOM 791 N N . ALA A 1 94 ? -2.391 1.606 16.716 1.00 94.06 94 ALA A N 1
ATOM 792 C CA . ALA A 1 94 ? -2.202 2.669 17.704 1.00 94.06 94 ALA A CA 1
ATOM 793 C C . ALA A 1 94 ? -2.968 3.956 17.340 1.00 94.06 94 ALA A C 1
ATOM 795 O O . ALA A 1 94 ? -3.550 4.584 18.219 1.00 94.06 94 ALA A O 1
ATOM 796 N N . ASP A 1 95 ? -3.015 4.317 16.055 1.00 95.44 95 ASP A N 1
ATOM 797 C CA . ASP A 1 95 ? -3.733 5.510 15.593 1.00 95.44 95 ASP A CA 1
ATOM 798 C C . ASP A 1 95 ? -5.252 5.297 15.709 1.00 95.44 95 ASP A C 1
ATOM 800 O O . ASP A 1 95 ? -5.984 6.207 16.100 1.00 95.44 95 ASP A O 1
ATOM 804 N N . PHE A 1 96 ? -5.718 4.070 15.448 1.00 95.00 96 PHE A N 1
ATOM 805 C CA . PHE A 1 96 ? -7.104 3.656 15.681 1.00 95.00 96 PHE A CA 1
ATOM 806 C C . PHE A 1 96 ? -7.499 3.793 17.160 1.00 95.00 96 PHE A C 1
ATOM 808 O O . PHE A 1 96 ? -8.503 4.436 17.461 1.00 95.00 96 PHE A O 1
ATOM 815 N N . CYS A 1 97 ? -6.694 3.265 18.090 1.00 93.12 97 CYS A N 1
ATOM 816 C CA . CYS A 1 97 ? -6.978 3.361 19.526 1.00 93.12 97 CYS A CA 1
ATOM 817 C C . CYS A 1 97 ? -7.026 4.824 19.993 1.00 93.12 97 CYS A C 1
ATOM 819 O O . CYS A 1 97 ? -7.985 5.225 20.646 1.00 93.12 97 CYS A O 1
ATOM 821 N N . GLN A 1 98 ? -6.065 5.655 19.573 1.00 95.12 98 GLN A N 1
ATOM 822 C CA . GLN A 1 98 ? -6.082 7.093 19.876 1.00 95.12 98 GLN A CA 1
ATOM 823 C C . GLN A 1 98 ? -7.313 7.806 19.301 1.00 95.12 98 GLN A C 1
ATOM 825 O O . GLN A 1 98 ? -7.811 8.770 19.881 1.00 95.12 98 GLN A O 1
ATOM 830 N N . THR A 1 99 ? -7.799 7.369 18.140 1.00 95.44 99 THR A N 1
ATOM 831 C CA . THR A 1 99 ? -9.007 7.920 17.514 1.00 95.44 99 THR A CA 1
ATOM 832 C C . THR A 1 99 ? -10.255 7.554 18.322 1.00 95.44 99 THR A C 1
ATOM 834 O O . THR A 1 99 ? -11.107 8.418 18.538 1.00 95.44 99 THR A O 1
ATOM 837 N N . LEU A 1 100 ? -10.331 6.328 18.854 1.00 94.00 100 LEU A N 1
ATOM 838 C CA . LEU A 1 100 ? -11.388 5.926 19.789 1.00 94.00 100 LEU A CA 1
ATOM 839 C C . LEU A 1 100 ? -11.349 6.717 21.099 1.00 94.00 100 LEU A C 1
ATOM 841 O O . LEU A 1 100 ? -12.386 7.222 21.519 1.00 94.00 100 LEU A O 1
ATOM 845 N N . GLU A 1 101 ? -10.173 6.893 21.706 1.00 93.31 101 GLU A N 1
ATOM 846 C CA . GLU A 1 101 ? -10.002 7.672 22.946 1.00 93.31 101 GLU A CA 1
ATOM 847 C C . GLU A 1 101 ? -10.457 9.131 22.791 1.00 93.31 101 GLU A C 1
ATOM 849 O O . GLU A 1 101 ? -10.983 9.735 23.722 1.00 93.31 101 GLU A O 1
ATOM 854 N N . LYS A 1 102 ? -10.306 9.694 21.588 1.00 94.38 102 LYS A N 1
ATOM 855 C CA . LYS A 1 102 ? -10.787 11.039 21.235 1.00 94.38 102 LYS A CA 1
ATOM 856 C C . LYS A 1 102 ? -12.295 11.099 20.954 1.00 94.38 102 LYS A C 1
ATOM 858 O O . LYS A 1 102 ? -12.784 12.145 20.535 1.00 94.38 102 LYS A O 1
ATOM 863 N N . GLY A 1 103 ? -13.026 9.994 21.110 1.00 93.62 103 GLY A N 1
ATOM 864 C CA . GLY A 1 103 ? -14.462 9.901 20.830 1.00 93.62 103 GLY A CA 1
ATOM 865 C C . GLY A 1 103 ? -14.816 9.916 19.338 1.00 93.62 103 GLY A C 1
ATOM 866 O O . GLY A 1 103 ? -15.989 10.018 18.978 1.00 93.62 103 GLY A O 1
ATOM 867 N N . LYS A 1 104 ? -13.833 9.788 18.436 1.00 95.38 104 LYS A N 1
ATOM 868 C CA . LYS A 1 104 ? -14.033 9.805 16.975 1.00 95.38 104 LYS A CA 1
ATOM 869 C C . LYS A 1 104 ? -14.452 8.427 16.453 1.00 95.38 104 LYS A C 1
ATOM 871 O O . LYS A 1 104 ? -13.869 7.873 15.523 1.00 95.38 104 LYS A O 1
ATOM 876 N N . VAL A 1 105 ? -15.499 7.865 17.053 1.00 94.62 105 VAL A N 1
ATOM 877 C CA . VAL A 1 105 ? -15.949 6.483 16.822 1.00 94.62 105 VAL A CA 1
ATOM 878 C C . VAL A 1 105 ? -16.332 6.229 15.361 1.00 94.62 105 VAL A C 1
ATOM 880 O O . VAL A 1 105 ? -16.047 5.159 14.825 1.00 94.62 105 VAL A O 1
ATOM 883 N N . LYS A 1 106 ? -16.940 7.214 14.686 1.00 94.94 106 LYS A N 1
AT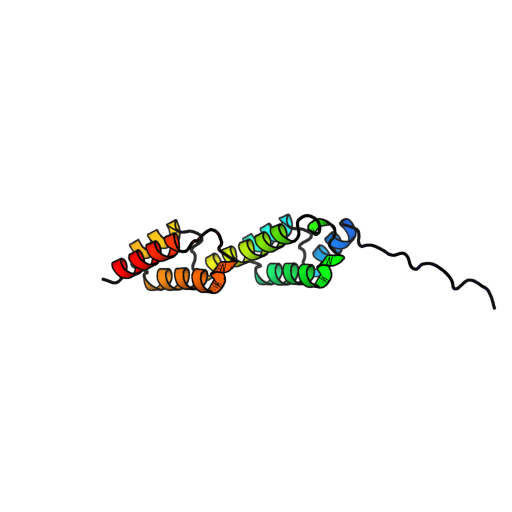OM 884 C CA . LYS A 1 106 ? -17.296 7.103 13.264 1.00 94.94 106 LYS A 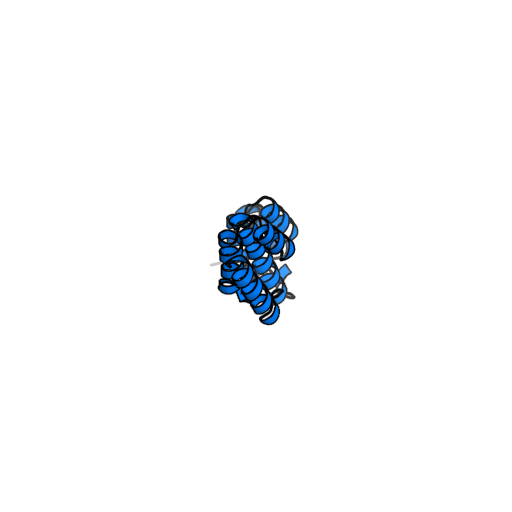CA 1
ATOM 885 C C . LYS A 1 106 ? -16.057 6.932 12.376 1.00 94.94 106 LYS A C 1
ATOM 887 O O . LYS A 1 106 ? -16.032 6.010 11.569 1.00 94.94 106 LYS A O 1
ATOM 892 N N . GLU A 1 107 ? -15.033 7.766 12.566 1.00 95.06 107 GLU A N 1
ATOM 893 C CA . GLU A 1 107 ? -13.776 7.695 11.801 1.00 95.06 107 GLU A CA 1
ATOM 894 C C . GLU A 1 107 ? -13.077 6.342 12.022 1.00 95.06 107 GLU A C 1
ATOM 896 O O . GLU A 1 107 ? -12.657 5.689 11.068 1.00 95.06 107 GLU A O 1
ATOM 901 N N . ALA A 1 108 ? -13.024 5.872 13.273 1.00 95.62 108 ALA A N 1
ATOM 902 C CA . ALA A 1 108 ? -12.452 4.570 13.616 1.00 95.62 108 ALA A CA 1
ATOM 903 C C . ALA A 1 108 ? -13.229 3.394 12.988 1.00 95.62 108 ALA A C 1
ATOM 905 O O . ALA A 1 108 ? -12.622 2.435 12.506 1.00 95.62 108 ALA A O 1
ATOM 906 N N . LYS A 1 109 ? -14.567 3.474 12.947 1.00 95.81 109 LYS A N 1
ATOM 907 C CA . LYS A 1 109 ? -15.421 2.468 12.297 1.00 95.81 109 LYS A CA 1
ATOM 908 C C . LYS A 1 109 ? -15.174 2.405 10.792 1.00 95.81 109 LYS A C 1
ATOM 910 O O . LYS A 1 109 ? -15.031 1.314 10.250 1.00 95.81 109 LYS A O 1
ATOM 915 N N . GLU A 1 110 ? -15.132 3.553 10.120 1.00 96.25 110 GLU A N 1
ATOM 916 C CA . GLU A 1 110 ? -14.904 3.620 8.671 1.00 96.25 110 GLU A CA 1
ATOM 917 C C . GLU A 1 110 ? -13.507 3.107 8.295 1.00 96.25 110 GLU A C 1
ATOM 919 O O . GLU A 1 110 ? -13.364 2.400 7.297 1.00 96.25 110 GLU A O 1
ATOM 924 N N . TRP A 1 111 ? -12.498 3.385 9.124 1.00 96.44 111 TRP A N 1
ATOM 925 C CA . TRP A 1 111 ? -11.154 2.831 8.959 1.00 96.44 111 TRP A CA 1
ATOM 926 C C . TRP A 1 111 ? -11.138 1.307 9.091 1.00 96.44 111 TRP A C 1
ATOM 928 O O . TRP A 1 111 ? -10.603 0.627 8.219 1.00 96.44 111 TRP A O 1
ATOM 938 N N . LEU A 1 112 ? -11.772 0.750 10.132 1.00 95.56 112 LEU A N 1
ATOM 939 C CA . LEU A 1 112 ? -11.838 -0.704 10.310 1.00 95.56 112 LEU A CA 1
ATOM 940 C C . LEU A 1 112 ? -12.588 -1.379 9.152 1.00 95.56 112 LEU A C 1
ATOM 942 O O . LEU A 1 112 ? -12.148 -2.417 8.660 1.00 95.56 112 LEU A O 1
ATOM 946 N N . GLN A 1 113 ? -13.685 -0.769 8.692 1.00 95.31 113 GLN A N 1
ATOM 947 C CA . GLN A 1 113 ? -14.460 -1.268 7.558 1.00 95.31 113 GLN A CA 1
ATOM 948 C C . GLN A 1 113 ? -13.637 -1.269 6.267 1.00 95.31 113 GLN A C 1
ATOM 950 O O . GLN A 1 113 ? -13.649 -2.261 5.550 1.00 95.31 113 GLN A O 1
ATOM 955 N N . TYR A 1 114 ? -12.860 -0.216 5.999 1.00 95.06 114 TYR A N 1
ATOM 956 C CA . TYR A 1 114 ? -11.999 -0.166 4.815 1.00 95.06 114 TYR A CA 1
ATOM 957 C C . TYR A 1 114 ? -11.008 -1.330 4.766 1.00 95.06 114 TYR A C 1
ATOM 959 O O . TYR A 1 114 ? -10.797 -1.928 3.713 1.00 95.06 114 TYR A O 1
ATOM 967 N N . ILE A 1 115 ? -10.397 -1.660 5.904 1.00 94.56 115 ILE A N 1
ATOM 968 C CA . ILE A 1 115 ? -9.456 -2.781 5.991 1.00 94.56 115 ILE A CA 1
ATOM 969 C C . ILE A 1 115 ? -10.191 -4.108 5.775 1.00 94.56 115 ILE A C 1
ATOM 971 O O . ILE A 1 115 ? -9.660 -4.995 5.111 1.00 94.56 115 ILE A O 1
ATOM 975 N N . LEU A 1 116 ? -11.409 -4.245 6.307 1.00 93.12 116 LEU A N 1
ATOM 976 C CA . LEU A 1 116 ? -12.233 -5.437 6.115 1.00 93.12 116 LEU A CA 1
ATOM 977 C C . LEU A 1 116 ? -12.627 -5.631 4.641 1.00 93.12 116 LEU A C 1
ATOM 979 O O . LEU A 1 116 ? -12.554 -6.751 4.140 1.00 93.12 116 LEU A O 1
ATOM 983 N N . ASP A 1 117 ? -12.981 -4.549 3.946 1.00 93.56 117 ASP A N 1
ATOM 984 C CA . ASP A 1 117 ? -13.356 -4.563 2.525 1.00 93.56 117 ASP A CA 1
ATOM 985 C C . ASP A 1 117 ? -12.163 -4.890 1.606 1.00 93.56 117 ASP A C 1
ATOM 987 O O . ASP A 1 117 ? -12.349 -5.416 0.512 1.00 93.56 117 ASP A O 1
ATOM 991 N N . ASN A 1 118 ? -10.934 -4.622 2.062 1.00 92.12 118 ASN A N 1
ATOM 992 C CA . ASN A 1 118 ? -9.682 -4.816 1.318 1.00 92.12 118 ASN A CA 1
ATOM 993 C C . ASN A 1 118 ? -8.760 -5.836 2.008 1.00 92.12 118 ASN A C 1
ATOM 995 O O . ASN A 1 118 ? -7.538 -5.683 2.057 1.00 92.12 118 ASN A O 1
ATOM 999 N N . ARG A 1 119 ? -9.352 -6.866 2.618 1.00 89.94 119 ARG A N 1
ATOM 1000 C CA . ARG A 1 119 ? -8.677 -7.769 3.561 1.00 89.94 119 ARG A CA 1
ATOM 1001 C C . ARG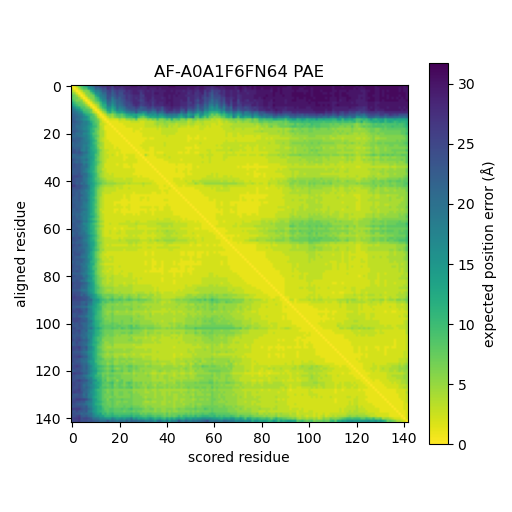 A 1 119 ? -7.423 -8.452 3.006 1.00 89.94 119 ARG A C 1
ATOM 1003 O O . ARG A 1 119 ? -6.470 -8.677 3.749 1.00 89.94 119 ARG A O 1
ATOM 1010 N N . ASP A 1 120 ? -7.406 -8.779 1.718 1.00 89.00 120 ASP A N 1
ATOM 1011 C CA . ASP A 1 120 ? -6.262 -9.392 1.034 1.00 89.00 120 ASP A CA 1
ATOM 1012 C C . ASP A 1 120 ? -5.023 -8.481 1.005 1.00 89.00 120 ASP A C 1
ATOM 1014 O O . ASP A 1 120 ? -3.890 -8.969 0.978 1.00 89.00 120 ASP A O 1
ATOM 1018 N N . GLN A 1 121 ? -5.234 -7.167 1.077 1.00 89.31 121 GLN A N 1
ATOM 1019 C CA . GLN A 1 121 ? -4.190 -6.145 1.043 1.00 89.31 121 GLN A CA 1
ATOM 1020 C C . GLN A 1 121 ? -3.631 -5.822 2.435 1.00 89.31 121 GLN A C 1
ATOM 1022 O O . GLN A 1 121 ? -2.577 -5.197 2.548 1.00 89.31 121 GLN A O 1
ATOM 1027 N N . PHE A 1 122 ? -4.290 -6.290 3.500 1.00 91.88 122 PHE A N 1
ATOM 1028 C CA . PHE A 1 122 ? -3.874 -6.071 4.885 1.00 91.88 122 PHE A CA 1
ATOM 1029 C C . PHE A 1 122 ? -3.653 -7.390 5.649 1.00 91.88 122 PHE A C 1
ATOM 1031 O O . PHE A 1 122 ? -4.285 -7.631 6.682 1.00 91.88 122 PHE A O 1
ATOM 1038 N N . PRO A 1 123 ? -2.720 -8.253 5.198 1.00 90.69 123 PRO A N 1
ATOM 1039 C CA . PRO A 1 123 ? -2.505 -9.578 5.785 1.00 90.69 123 PRO A CA 1
ATOM 1040 C C . PRO A 1 123 ? -2.033 -9.543 7.247 1.00 90.69 123 PRO A C 1
ATOM 1042 O O . PRO A 1 123 ? -2.110 -10.554 7.942 1.00 90.69 123 PRO A O 1
ATOM 1045 N N . GLN A 1 124 ? -1.552 -8.395 7.734 1.00 89.62 124 GLN A N 1
ATOM 1046 C CA . GLN A 1 124 ? -1.181 -8.199 9.135 1.00 89.62 124 GLN A CA 1
ATOM 1047 C C . GLN A 1 124 ? -2.380 -8.191 10.101 1.00 89.62 124 GLN A C 1
ATOM 1049 O O . GLN A 1 124 ? -2.180 -8.328 11.308 1.00 89.62 124 GLN A O 1
ATOM 1054 N N . TYR A 1 125 ? -3.610 -8.027 9.602 1.00 92.44 125 TYR A N 1
ATOM 1055 C CA . TYR A 1 125 ? -4.826 -7.980 10.414 1.00 92.44 125 TYR A CA 1
ATOM 1056 C C . TYR A 1 125 ? -5.652 -9.254 10.208 1.00 92.44 125 TYR A C 1
ATOM 1058 O O . TYR A 1 125 ? -6.356 -9.426 9.216 1.00 92.44 125 TYR A O 1
ATOM 1066 N N . ASN A 1 126 ? -5.541 -10.182 11.158 1.00 93.06 126 ASN A N 1
ATOM 1067 C CA . ASN A 1 126 ? -6.270 -11.451 11.130 1.00 93.06 126 ASN A CA 1
ATOM 1068 C C . ASN A 1 126 ? -7.669 -11.340 11.772 1.00 93.06 126 ASN A C 1
ATOM 1070 O O . ASN A 1 126 ? -8.010 -10.327 12.380 1.00 93.06 126 ASN A O 1
ATOM 1074 N N . ASP A 1 127 ? -8.475 -12.404 11.670 1.00 93.62 127 ASP A N 1
ATOM 1075 C CA . ASP A 1 127 ? -9.850 -12.426 12.198 1.00 93.62 127 ASP A CA 1
ATOM 1076 C C . ASP A 1 127 ? -9.939 -12.123 13.695 1.00 93.62 127 ASP A C 1
ATOM 1078 O O . ASP A 1 127 ? -10.879 -11.467 14.137 1.00 93.62 127 ASP A O 1
ATOM 1082 N N . ASN A 1 128 ? -8.979 -12.603 14.488 1.00 94.75 128 ASN A N 1
ATOM 1083 C CA . ASN A 1 128 ? -8.980 -12.362 15.929 1.00 94.75 128 ASN A CA 1
ATOM 1084 C C . ASN A 1 128 ? -8.741 -10.881 16.226 1.00 94.75 128 ASN A C 1
ATOM 1086 O O . ASN A 1 128 ? -9.484 -10.289 17.003 1.00 94.75 128 ASN A O 1
ATOM 1090 N N . TRP A 1 129 ? -7.781 -10.264 15.530 1.00 95.31 129 TRP A N 1
ATOM 1091 C CA . TRP A 1 129 ? -7.546 -8.828 15.631 1.00 95.31 129 TRP A CA 1
ATOM 1092 C C . TRP A 1 129 ? -8.799 -8.032 15.245 1.00 95.31 129 TRP A C 1
ATOM 1094 O O . TRP A 1 129 ? -9.178 -7.119 15.972 1.00 95.31 129 TRP A O 1
ATOM 1104 N N . PHE A 1 130 ? -9.492 -8.400 14.161 1.00 94.50 130 PHE A N 1
ATOM 1105 C CA . PHE A 1 130 ? -10.735 -7.725 13.766 1.00 94.50 130 PHE A CA 1
ATOM 1106 C C . PHE A 1 130 ? -11.830 -7.845 14.828 1.00 94.50 130 PHE A C 1
ATOM 1108 O O . PHE A 1 130 ? -12.453 -6.840 15.164 1.00 94.50 130 PHE A O 1
ATOM 1115 N N . LYS A 1 131 ? -12.035 -9.042 15.392 1.00 94.75 131 LYS A N 1
ATOM 1116 C CA . LYS A 1 131 ? -13.017 -9.268 16.466 1.00 94.75 131 LYS A CA 1
ATOM 1117 C C . LYS A 1 131 ? -12.745 -8.387 17.682 1.00 94.75 131 LYS A C 1
ATOM 1119 O O . LYS A 1 131 ? -13.681 -7.805 18.229 1.00 94.75 131 LYS A O 1
ATOM 1124 N N . ASP A 1 132 ? -11.482 -8.264 18.083 1.00 95.38 132 ASP A N 1
ATOM 1125 C CA . ASP A 1 132 ? -11.095 -7.422 19.216 1.00 95.38 132 ASP A CA 1
ATOM 1126 C C . ASP A 1 132 ? -11.392 -5.942 18.937 1.00 95.38 132 ASP A C 1
ATOM 1128 O O . ASP A 1 132 ? -12.043 -5.276 19.742 1.00 95.38 132 ASP A O 1
ATOM 1132 N N . ARG A 1 133 ? -11.003 -5.437 17.759 1.00 95.69 133 ARG A N 1
ATOM 1133 C CA . ARG A 1 133 ? -11.251 -4.039 17.359 1.00 95.69 133 ARG A CA 1
ATOM 1134 C C . ARG A 1 133 ? -12.738 -3.722 17.202 1.00 95.69 133 ARG A C 1
ATOM 1136 O O . ARG A 1 133 ? -13.176 -2.618 17.517 1.00 95.69 133 ARG A O 1
ATOM 1143 N N . GLN A 1 134 ? -13.527 -4.688 16.740 1.00 94.31 134 GLN A N 1
ATOM 1144 C CA . GLN A 1 134 ? -14.973 -4.543 16.614 1.00 94.31 134 GLN A CA 1
ATOM 1145 C C . GLN A 1 134 ? -15.647 -4.455 17.991 1.00 94.31 134 GLN A C 1
ATOM 1147 O O . GLN A 1 134 ? -16.504 -3.597 18.192 1.00 94.31 134 GLN A O 1
ATOM 1152 N N . ARG A 1 135 ? -15.194 -5.249 18.970 1.00 94.44 135 ARG A N 1
ATOM 1153 C CA . ARG A 1 135 ? -15.655 -5.146 20.363 1.00 94.44 135 ARG A CA 1
ATOM 1154 C C . ARG A 1 135 ? -15.307 -3.793 20.987 1.00 94.44 135 ARG A C 1
ATOM 1156 O O . ARG A 1 135 ? -16.131 -3.223 21.694 1.00 94.44 135 ARG A O 1
ATOM 1163 N N . GLU A 1 136 ? -14.111 -3.268 20.731 1.00 93.31 136 GLU A N 1
ATOM 1164 C CA . GLU A 1 136 ? -13.711 -1.937 21.214 1.00 93.31 136 GLU A CA 1
ATOM 1165 C C . GLU A 1 136 ? -14.588 -0.824 20.627 1.00 93.31 136 GLU A C 1
ATOM 1167 O O . GLU A 1 136 ? -14.998 0.081 21.352 1.00 93.31 136 GLU A O 1
ATOM 1172 N N . LEU A 1 137 ? -14.948 -0.918 19.341 1.00 93.50 137 LEU A N 1
ATOM 1173 C CA . LEU A 1 137 ? -15.904 0.004 18.719 1.00 93.50 137 LEU A CA 1
ATOM 1174 C C . LEU A 1 137 ? -17.279 -0.055 19.386 1.00 93.50 137 LEU A C 1
ATOM 1176 O O . LEU A 1 137 ? -17.868 0.990 19.645 1.00 93.50 137 LEU A O 1
ATOM 1180 N N . GLU A 1 138 ? -17.793 -1.253 19.665 1.00 92.12 138 GLU A N 1
ATOM 1181 C CA . GLU A 1 138 ? -19.080 -1.431 20.350 1.00 92.12 138 GLU A CA 1
ATOM 1182 C C . GLU A 1 138 ? -19.060 -0.869 21.774 1.00 92.12 138 GLU A C 1
ATOM 1184 O O . GLU A 1 138 ? -20.056 -0.316 22.235 1.00 92.12 138 GLU A O 1
ATOM 1189 N N . GLN A 1 139 ? -17.936 -1.002 22.480 1.00 91.81 139 GLN A N 1
ATOM 1190 C CA . GLN A 1 139 ? -17.764 -0.437 23.817 1.00 91.81 139 GLN A CA 1
ATOM 1191 C C . GLN A 1 139 ? -17.714 1.092 23.787 1.00 91.81 139 GLN A C 1
ATOM 1193 O O . GLN A 1 139 ? -18.341 1.719 24.631 1.00 91.81 139 GLN A O 1
ATOM 1198 N N . ALA A 1 140 ? -17.034 1.685 22.804 1.00 89.62 140 ALA A N 1
ATOM 1199 C CA . ALA A 1 140 ? -16.932 3.137 22.653 1.00 89.62 140 ALA A CA 1
ATOM 1200 C C . ALA A 1 140 ? -18.236 3.816 22.176 1.00 89.62 140 ALA A C 1
ATOM 1202 O O . ALA A 1 140 ? -18.325 5.040 22.187 1.00 89.62 140 ALA A O 1
ATOM 1203 N N . GLN A 1 141 ? -19.232 3.044 21.723 1.00 83.88 141 GLN A N 1
ATOM 1204 C CA . GLN A 1 141 ? -20.559 3.542 21.324 1.00 83.88 141 GLN A CA 1
ATOM 1205 C C . GLN A 1 141 ? -21.566 3.617 22.479 1.00 83.88 141 GLN A C 1
ATOM 1207 O O . GLN A 1 141 ? -22.656 4.156 22.279 1.00 83.88 141 GLN A O 1
ATOM 1212 N N . LYS A 1 142 ? -21.236 3.039 23.638 1.00 74.12 142 LYS A N 1
ATOM 1213 C CA . LYS A 1 142 ? -22.075 3.038 24.843 1.00 74.12 142 LYS A CA 1
ATOM 1214 C C . LYS A 1 142 ? -21.812 4.271 25.693 1.00 74.12 142 LYS A C 1
ATOM 1216 O O . LYS A 1 142 ? -22.803 4.769 26.266 1.00 74.12 142 LYS A O 1
#

Nearest PDB structures (foldseek):
  8e0m-assembly3_G  TM=2.493E-01  e=7.727E+00  synthetic construct

Foldseek 3Di:
DDPPPDDDPPPPQADQQNQLVVLCVVQVQSDPVSLLVCLVVVVLVSLVVSLVVCVVVVSNNPVCVVPVVVVNLVSLLSSLLSVLCVPQVDRDPVSLVVCLVVLVLVSSVVSLVSCVVVVSSCVVQDPVNSVVSVVSSVVSVD

Radius of gyration: 21.87 Å; Cα contacts (8 Å, |Δi|>4): 96; chains: 1; bounding box: 41×26×82 Å

Mean predicted aligned error: 6.75 Å

Organism: NCBI:txid1798561

Solvent-accessible surface area (backbone atoms only — not comparable to full-atom values): 8304 Å² total; per-residue (Å²): 140,77,98,74,90,78,87,83,84,70,83,75,70,55,44,62,65,59,41,24,50,51,34,29,72,78,65,71,32,47,46,74,69,46,40,51,52,41,44,73,73,62,42,49,73,57,48,50,52,50,51,52,51,48,64,78,41,48,88,45,37,61,83,43,60,93,47,39,71,62,53,50,50,50,54,49,26,53,51,50,49,49,50,44,25,74,74,66,76,36,82,49,71,70,48,40,52,55,31,44,75,70,65,38,50,67,63,37,49,53,52,55,48,54,48,62,77,42,41,88,52,40,75,90,63,48,74,66,57,49,53,54,56,51,51,52,52,58,59,75,72,109

pLDDT: mean 89.85, std 13.62, range [40.59, 98.19]